Protein AF-A0A7S1YEB4-F1 (afdb_monomer_lite)

Organism: NCBI:txid210454

Sequence (130 aa):
GTTRAERVTQMVGHMGTSVLSGALSTLIAAFFMFFAPNQFFVKFAAFLFATIGLSCIYSLTFYPALLALVGPLGEAGEVYAWFTKQKQKMVHSYAKSYVQSTEFVQRETELKDSSTTSNSFKRQGSSFQA

pLDDT: mean 72.15, std 17.87, range [41.34, 94.88]

InterPro domains:
  IPR000731 Sterol-sensing domain [PS50156] (1-69)
  IPR004869 Membrane transport protein MMPL domain [PF03176] (2-74)
  IPR052081 Dispatched hedgehog regulator [PTHR45951] (3-109)

Structure (mmCIF, N/CA/C/O backbone):
data_AF-A0A7S1YEB4-F1
#
_entry.id   AF-A0A7S1YEB4-F1
#
loop_
_atom_site.group_PDB
_atom_site.id
_atom_site.type_symbol
_atom_site.label_atom_id
_atom_site.label_alt_id
_atom_site.label_comp_id
_atom_site.label_asym_id
_atom_site.label_entity_id
_atom_site.label_seq_id
_atom_site.pdbx_PDB_ins_code
_atom_site.Cartn_x
_atom_site.Cartn_y
_atom_site.Cartn_z
_atom_site.occupancy
_atom_site.B_iso_or_equiv
_atom_site.auth_seq_id
_atom_site.auth_comp_id
_atom_site.auth_asym_id
_atom_site.auth_atom_id
_atom_site.pdbx_PDB_model_num
ATOM 1 N N . GLY A 1 1 ? 16.486 -5.336 -10.466 1.00 50.62 1 GLY A N 1
ATOM 2 C CA . GLY A 1 1 ? 15.542 -6.442 -10.681 1.00 50.62 1 GLY A CA 1
ATOM 3 C C . GLY A 1 1 ? 15.470 -6.841 -12.139 1.00 50.62 1 GLY A C 1
ATOM 4 O O . GLY A 1 1 ? 14.850 -6.136 -12.938 1.00 50.62 1 GLY A O 1
ATOM 5 N N . THR A 1 2 ? 16.112 -7.960 -12.472 1.00 59.31 2 THR A N 1
ATOM 6 C CA . THR A 1 2 ? 16.164 -8.545 -13.828 1.00 59.31 2 THR A CA 1
ATOM 7 C C . THR A 1 2 ? 14.944 -9.439 -14.118 1.00 59.31 2 THR A C 1
ATOM 9 O O . THR A 1 2 ? 14.594 -9.643 -15.275 1.00 59.31 2 THR A O 1
ATOM 12 N N . THR A 1 3 ? 14.227 -9.887 -13.077 1.00 73.44 3 THR A N 1
ATOM 13 C CA . THR A 1 3 ? 13.070 -10.807 -13.155 1.00 73.44 3 THR A CA 1
ATOM 14 C C . THR A 1 3 ? 11.765 -10.122 -12.704 1.00 73.44 3 THR A C 1
ATOM 16 O O . THR A 1 3 ? 11.804 -9.266 -11.817 1.00 73.44 3 THR A O 1
ATOM 19 N N . ARG A 1 4 ? 10.596 -10.503 -13.270 1.00 70.38 4 ARG A N 1
ATOM 20 C CA . ARG A 1 4 ? 9.257 -9.932 -12.934 1.00 70.38 4 ARG A CA 1
ATOM 21 C C . ARG A 1 4 ? 8.998 -9.897 -11.428 1.00 70.38 4 ARG A C 1
ATOM 23 O O . ARG A 1 4 ? 8.652 -8.855 -10.880 1.00 70.38 4 ARG A O 1
ATOM 30 N N . ALA A 1 5 ? 9.217 -11.035 -10.770 1.00 80.25 5 ALA A N 1
ATOM 31 C CA . ALA A 1 5 ? 8.970 -11.206 -9.344 1.00 80.25 5 ALA A CA 1
ATOM 32 C C . ALA A 1 5 ? 9.800 -10.241 -8.489 1.00 80.25 5 ALA A C 1
ATOM 34 O O . ALA A 1 5 ? 9.284 -9.650 -7.550 1.00 80.25 5 ALA A O 1
ATOM 35 N N . GLU A 1 6 ? 11.063 -10.009 -8.847 1.00 82.56 6 GLU A N 1
ATOM 36 C CA . GLU A 1 6 ? 11.939 -9.137 -8.066 1.00 82.56 6 GLU A CA 1
ATOM 37 C C . GLU A 1 6 ? 11.500 -7.673 -8.128 1.00 82.56 6 GLU A C 1
ATOM 39 O O . GLU A 1 6 ? 11.539 -6.973 -7.120 1.00 82.56 6 GLU A O 1
ATOM 44 N N . ARG A 1 7 ? 11.016 -7.211 -9.288 1.00 81.44 7 ARG A N 1
ATOM 45 C CA . ARG A 1 7 ? 10.485 -5.847 -9.422 1.00 81.44 7 ARG A CA 1
ATOM 46 C C . ARG A 1 7 ? 9.200 -5.652 -8.629 1.00 81.44 7 ARG A C 1
ATOM 48 O O . ARG A 1 7 ? 9.039 -4.622 -7.980 1.00 81.44 7 ARG A O 1
ATOM 55 N N . VAL A 1 8 ? 8.309 -6.641 -8.664 1.00 86.19 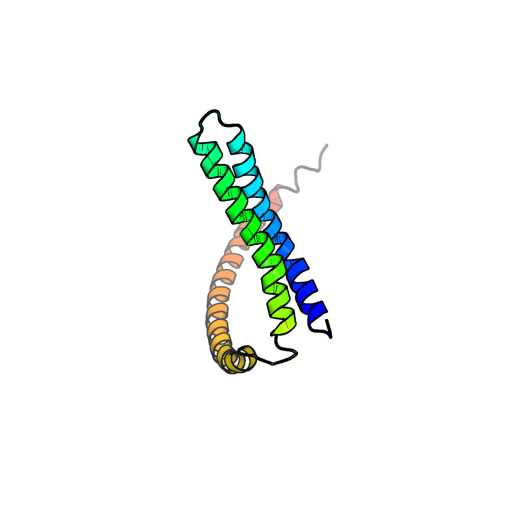8 VAL A N 1
ATOM 56 C CA . VAL A 1 8 ? 7.074 -6.629 -7.873 1.00 86.19 8 VAL A CA 1
ATOM 57 C C . VAL A 1 8 ? 7.405 -6.623 -6.379 1.00 86.19 8 VAL A C 1
ATOM 59 O O . VAL A 1 8 ? 6.883 -5.786 -5.651 1.00 86.19 8 VAL A O 1
ATOM 62 N N . THR A 1 9 ? 8.338 -7.461 -5.926 1.00 87.94 9 THR A N 1
ATOM 63 C CA . THR A 1 9 ? 8.789 -7.483 -4.526 1.00 87.94 9 THR A CA 1
ATOM 64 C C . THR A 1 9 ? 9.424 -6.158 -4.100 1.00 87.94 9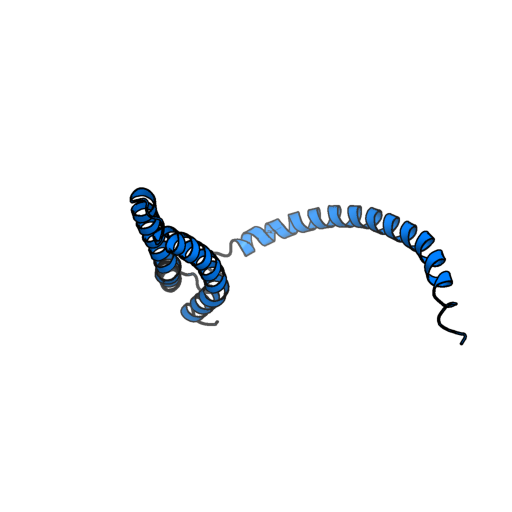 THR A C 1
ATOM 66 O O . THR A 1 9 ? 9.111 -5.652 -3.025 1.00 87.94 9 THR A O 1
ATOM 69 N N . GLN A 1 10 ? 10.265 -5.548 -4.942 1.00 86.62 10 GLN A N 1
ATOM 70 C CA . GLN A 1 10 ? 10.847 -4.226 -4.674 1.00 86.62 10 GLN A CA 1
ATOM 71 C C . GLN A 1 10 ? 9.768 -3.136 -4.562 1.00 86.62 10 GLN A C 1
ATOM 73 O O . GLN A 1 10 ? 9.824 -2.294 -3.666 1.00 86.62 10 GLN A O 1
ATOM 78 N N . MET A 1 11 ? 8.759 -3.180 -5.433 1.00 87.50 11 MET A N 1
ATOM 79 C CA . MET A 1 11 ? 7.636 -2.243 -5.437 1.00 87.50 11 MET A CA 1
ATOM 80 C C . MET A 1 11 ? 6.762 -2.385 -4.184 1.00 87.50 11 MET A C 1
ATOM 82 O O . MET A 1 11 ? 6.479 -1.387 -3.520 1.00 87.50 11 MET A O 1
ATOM 86 N N . VAL A 1 12 ? 6.408 -3.618 -3.809 1.00 90.25 12 VAL A N 1
ATOM 87 C CA . VAL A 1 12 ? 5.641 -3.908 -2.588 1.00 90.25 12 VAL A CA 1
ATOM 88 C C . VAL A 1 12 ? 6.433 -3.548 -1.335 1.00 90.25 12 VAL A C 1
ATOM 90 O O . VAL A 1 12 ? 5.859 -2.996 -0.403 1.00 90.25 12 VAL A O 1
ATOM 93 N N . GLY A 1 13 ? 7.746 -3.785 -1.307 1.00 89.19 13 GLY A N 1
ATOM 94 C CA . GLY A 1 13 ? 8.588 -3.397 -0.174 1.00 89.19 13 GLY A CA 1
ATOM 95 C C . GLY A 1 13 ? 8.618 -1.882 0.049 1.00 89.19 13 GLY A C 1
ATOM 96 O O . GLY A 1 13 ? 8.491 -1.414 1.181 1.00 89.19 13 GLY A O 1
ATOM 97 N N . HIS A 1 14 ? 8.730 -1.098 -1.026 1.00 88.00 14 HIS A N 1
ATOM 98 C CA . HIS A 1 14 ? 8.822 0.357 -0.916 1.00 88.00 14 HIS A CA 1
ATOM 99 C C . HIS A 1 14 ? 7.462 1.032 -0.679 1.00 88.00 14 HIS A C 1
ATOM 101 O O . HIS A 1 14 ? 7.339 1.860 0.218 1.00 88.00 14 HIS A O 1
ATOM 107 N N . MET A 1 15 ? 6.431 0.668 -1.447 1.00 89.44 15 MET A N 1
ATOM 108 C CA . MET A 1 15 ? 5.103 1.291 -1.342 1.00 89.44 15 MET A CA 1
ATOM 109 C C . MET A 1 15 ? 4.249 0.665 -0.237 1.00 89.44 15 MET A C 1
ATOM 111 O O . MET A 1 15 ? 3.481 1.357 0.431 1.00 89.44 15 MET A O 1
ATOM 115 N N . GLY A 1 16 ? 4.388 -0.643 -0.014 1.00 90.38 16 GLY A N 1
ATOM 116 C CA . GLY A 1 16 ? 3.574 -1.376 0.950 1.00 90.38 16 GLY A CA 1
ATOM 117 C C . GLY A 1 16 ? 3.795 -0.907 2.382 1.00 90.38 16 GLY A C 1
ATOM 118 O O . GLY A 1 16 ? 2.827 -0.784 3.122 1.00 90.38 16 GLY A O 1
ATOM 119 N N . THR A 1 17 ? 5.025 -0.549 2.761 1.00 89.25 17 THR A N 1
ATOM 120 C CA . THR A 1 17 ? 5.336 -0.033 4.108 1.00 89.25 17 THR A CA 1
ATOM 121 C C . THR A 1 17 ? 4.640 1.298 4.414 1.00 89.25 17 THR A C 1
ATOM 123 O O . THR A 1 17 ? 4.192 1.508 5.541 1.00 89.25 17 THR A O 1
ATOM 126 N N . SER A 1 18 ? 4.470 2.169 3.414 1.00 92.06 18 SER A N 1
ATOM 127 C CA . SER A 1 18 ? 3.728 3.429 3.554 1.00 92.06 18 SER A CA 1
ATOM 128 C C . SER A 1 18 ? 2.215 3.211 3.663 1.00 92.06 18 SER A C 1
ATOM 130 O O . SER A 1 18 ? 1.553 3.859 4.471 1.00 92.06 18 SER A O 1
ATOM 132 N N . VAL A 1 19 ? 1.658 2.272 2.895 1.00 91.88 19 VAL A N 1
ATOM 133 C CA . VAL A 1 19 ? 0.225 1.944 2.968 1.00 91.88 19 VAL A CA 1
ATOM 134 C C . VAL A 1 19 ? -0.107 1.258 4.294 1.00 91.88 19 VAL A C 1
ATOM 136 O O . VAL A 1 19 ? -1.120 1.576 4.918 1.00 91.88 19 VAL A O 1
ATOM 139 N N . LEU A 1 20 ? 0.757 0.347 4.752 1.00 93.81 20 LEU A N 1
ATOM 140 C CA . LEU A 1 20 ? 0.548 -0.398 5.991 1.00 93.81 20 LEU A CA 1
ATOM 141 C C . LEU A 1 20 ? 0.561 0.520 7.214 1.00 93.81 20 LEU A C 1
ATOM 143 O O . LEU A 1 20 ? -0.259 0.336 8.106 1.00 93.81 20 LEU A O 1
ATOM 147 N N . SER A 1 21 ? 1.442 1.523 7.252 1.00 93.56 21 SER A N 1
ATOM 148 C CA . SER A 1 21 ? 1.498 2.473 8.369 1.00 93.56 21 SER A CA 1
ATOM 149 C C . SER A 1 21 ? 0.245 3.353 8.443 1.00 93.56 21 SER A C 1
ATOM 151 O O . SER A 1 21 ? -0.324 3.525 9.524 1.00 93.56 21 SER A O 1
ATOM 153 N N . GLY A 1 22 ? -0.251 3.832 7.297 1.00 91.75 22 GLY A N 1
ATOM 154 C CA . GLY A 1 22 ? -1.510 4.577 7.222 1.00 91.75 22 GLY A CA 1
ATOM 155 C C . GLY A 1 22 ? -2.714 3.730 7.645 1.00 91.75 22 GLY A C 1
ATOM 156 O O . GLY A 1 22 ? -3.502 4.141 8.502 1.00 91.75 22 GLY A O 1
ATOM 157 N N . ALA A 1 23 ? -2.817 2.507 7.120 1.00 93.81 23 ALA A N 1
ATOM 158 C CA . ALA A 1 23 ? -3.885 1.580 7.478 1.00 93.81 23 ALA A CA 1
ATOM 159 C C . ALA A 1 23 ? -3.843 1.185 8.959 1.00 93.81 23 ALA A C 1
ATOM 161 O O . ALA A 1 23 ? -4.880 1.173 9.620 1.00 93.81 23 ALA A O 1
ATOM 162 N N . LEU A 1 24 ? -2.650 0.934 9.505 1.00 94.00 24 LEU A N 1
ATOM 163 C CA . LEU A 1 24 ? -2.465 0.560 10.903 1.00 94.00 24 LEU A CA 1
ATOM 164 C C . LEU A 1 24 ? -2.959 1.654 11.850 1.00 94.00 24 LEU A C 1
ATOM 166 O O . LEU A 1 24 ? -3.653 1.341 12.811 1.00 94.00 24 LEU A O 1
ATOM 170 N N . SER A 1 25 ? -2.682 2.929 11.562 1.00 94.50 25 SER A N 1
ATOM 171 C CA . SER A 1 25 ? -3.192 4.033 12.388 1.00 94.50 25 SER A CA 1
ATOM 172 C C . SER A 1 25 ? -4.729 4.067 12.438 1.00 94.50 25 SER A C 1
ATOM 174 O O . SER A 1 25 ? -5.316 4.316 13.491 1.00 94.50 25 SER A O 1
ATOM 176 N N . THR A 1 26 ? -5.386 3.704 11.330 1.00 93.44 26 THR A N 1
ATOM 177 C CA . THR A 1 26 ? -6.852 3.631 11.242 1.00 93.44 26 THR A CA 1
ATOM 178 C C . THR A 1 26 ? -7.396 2.402 11.973 1.00 93.44 26 THR A C 1
ATOM 180 O O . THR A 1 26 ? -8.402 2.493 12.673 1.00 93.44 26 THR A O 1
ATOM 183 N N . LEU A 1 27 ? -6.708 1.259 11.869 1.00 94.12 27 LEU A N 1
ATOM 184 C CA . LEU A 1 27 ? -7.049 0.044 12.611 1.00 94.12 27 LEU A CA 1
ATOM 185 C C . LEU A 1 27 ? -6.899 0.248 14.120 1.00 94.12 27 LEU A C 1
ATOM 187 O O . LEU A 1 27 ? -7.759 -0.200 14.870 1.00 94.12 27 LEU A O 1
ATOM 191 N N . ILE A 1 28 ? -5.859 0.960 14.564 1.00 94.06 28 ILE A N 1
ATOM 192 C CA . ILE A 1 28 ? -5.661 1.314 15.975 1.00 94.06 28 ILE A CA 1
ATOM 193 C C . ILE A 1 28 ? -6.803 2.212 16.463 1.00 94.06 28 ILE A C 1
ATOM 195 O O . ILE A 1 28 ? -7.361 1.957 17.528 1.00 94.06 28 ILE A O 1
ATOM 199 N N . ALA A 1 29 ? -7.205 3.217 15.677 1.00 92.25 29 ALA A N 1
ATOM 200 C CA . ALA A 1 29 ? -8.340 4.074 16.019 1.00 92.25 29 ALA A CA 1
ATOM 201 C C . ALA A 1 29 ? -9.660 3.283 16.111 1.00 92.25 29 ALA A C 1
ATOM 203 O O . ALA A 1 29 ? -10.409 3.434 17.078 1.00 92.25 29 ALA A O 1
ATOM 204 N N . ALA A 1 30 ? -9.922 2.392 15.148 1.00 92.19 30 ALA A N 1
ATOM 205 C CA . ALA A 1 30 ? -11.093 1.515 15.160 1.00 92.19 30 ALA A CA 1
ATOM 206 C C . ALA A 1 30 ? -11.067 0.530 16.344 1.00 92.19 30 ALA A C 1
ATOM 208 O O . ALA A 1 30 ? -12.095 0.296 16.976 1.00 92.19 30 ALA A O 1
ATOM 209 N N . PHE A 1 31 ? -9.892 -0.005 16.688 1.00 90.62 31 PHE A N 1
ATOM 210 C CA . PHE A 1 31 ? -9.705 -0.898 17.830 1.00 90.62 31 PHE A CA 1
ATOM 211 C C . PHE A 1 31 ? -9.942 -0.180 19.163 1.00 90.62 31 PHE A C 1
ATOM 213 O O . PHE A 1 31 ? -10.614 -0.716 20.040 1.00 90.62 31 PHE A O 1
ATOM 220 N N . PHE A 1 32 ? -9.471 1.061 19.305 1.00 90.19 32 PHE A N 1
ATOM 221 C CA . PHE A 1 32 ? -9.747 1.874 20.490 1.00 90.19 32 PHE A CA 1
ATOM 222 C C . PHE A 1 32 ? -11.249 2.165 20.651 1.00 90.19 32 PHE A C 1
ATOM 224 O O . PHE A 1 32 ? -11.777 2.144 21.762 1.00 90.19 32 PHE A O 1
ATOM 231 N N . MET A 1 33 ? -11.970 2.340 19.538 1.00 88.31 33 MET A N 1
ATOM 232 C CA . MET A 1 33 ? -13.428 2.505 19.533 1.00 88.31 33 MET A CA 1
ATOM 233 C C . MET A 1 33 ? -14.199 1.272 20.032 1.00 88.31 33 MET A C 1
ATOM 235 O O . MET A 1 33 ? -15.341 1.408 20.471 1.00 88.31 33 MET A O 1
ATOM 239 N N . PHE A 1 34 ? -13.591 0.083 20.010 1.00 83.94 34 PHE A N 1
ATOM 240 C CA . PHE A 1 34 ? -14.214 -1.154 20.488 1.00 83.94 34 PHE A CA 1
ATOM 241 C C . PHE A 1 34 ? -14.452 -1.154 22.006 1.00 83.94 34 PHE A C 1
ATOM 243 O O . PHE A 1 34 ? -15.320 -1.873 22.492 1.00 83.94 34 PHE A O 1
ATOM 250 N N . PHE A 1 35 ? -13.717 -0.323 22.752 1.00 83.06 35 PHE A N 1
ATOM 251 C CA . PHE A 1 35 ? -13.872 -0.167 24.200 1.00 83.06 35 PHE A CA 1
ATOM 252 C C . PHE A 1 35 ? -15.028 0.779 24.588 1.00 83.06 35 PHE A C 1
ATOM 254 O O . PHE A 1 35 ? -15.278 1.016 25.769 1.00 83.06 35 PHE A O 1
ATOM 261 N N . ALA A 1 36 ? -15.747 1.343 23.611 1.00 84.50 36 ALA A N 1
ATOM 262 C CA . ALA A 1 36 ? -16.888 2.208 23.878 1.00 84.50 36 ALA A CA 1
ATOM 263 C C . ALA A 1 36 ? -18.113 1.390 24.354 1.00 84.50 36 ALA A C 1
ATOM 265 O O . ALA A 1 36 ? -18.452 0.378 23.740 1.00 84.50 36 ALA A O 1
ATOM 266 N N . PRO A 1 37 ? -18.861 1.852 25.376 1.00 77.56 37 PRO A N 1
ATOM 267 C CA . PRO A 1 37 ? -19.997 1.114 25.949 1.00 77.56 37 PRO A CA 1
ATOM 268 C C . PRO A 1 37 ? -21.214 0.999 25.011 1.00 77.56 37 PRO A C 1
ATOM 270 O O . PRO A 1 37 ? -22.155 0.259 25.292 1.00 77.56 37 PRO A O 1
ATOM 273 N N . ASN A 1 38 ? -21.222 1.727 23.890 1.00 80.94 38 ASN A N 1
ATOM 274 C CA . ASN A 1 38 ? -22.351 1.767 22.966 1.00 80.94 38 ASN A CA 1
ATOM 275 C C . ASN A 1 38 ? -22.239 0.684 21.882 1.00 80.94 38 ASN A C 1
ATOM 277 O O . ASN A 1 38 ? -21.315 0.688 21.068 1.00 80.94 38 ASN A O 1
ATOM 281 N N . GLN A 1 39 ? -23.268 -0.164 21.792 1.00 83.31 39 GLN A N 1
ATOM 282 C CA . GLN A 1 39 ? -23.404 -1.244 20.799 1.00 83.31 39 GLN A CA 1
ATOM 283 C C . GLN A 1 39 ? -23.274 -0.778 19.334 1.00 83.31 39 GLN A C 1
ATOM 285 O O . GLN A 1 39 ? -22.847 -1.548 18.474 1.00 83.31 39 GLN A O 1
ATOM 290 N N . PHE A 1 40 ? -23.611 0.482 19.040 1.00 84.88 40 PHE A N 1
ATOM 291 C CA . PHE A 1 40 ? -23.460 1.069 17.706 1.00 84.88 40 PHE A CA 1
ATOM 292 C C . PHE A 1 40 ? -21.989 1.161 17.269 1.00 84.88 40 PHE A C 1
ATOM 294 O O . PHE A 1 40 ? -21.643 0.750 16.161 1.00 84.88 40 PHE A O 1
ATOM 301 N N . PHE A 1 41 ? -21.111 1.640 18.155 1.00 83.12 41 PHE A N 1
ATOM 302 C CA . PHE A 1 41 ? -19.694 1.819 17.836 1.00 83.12 41 PHE A CA 1
ATOM 303 C C . PHE A 1 41 ? -18.964 0.489 17.687 1.00 83.12 41 PHE A C 1
ATOM 305 O O . PHE A 1 41 ? -18.130 0.362 16.799 1.00 83.12 41 PHE A O 1
ATOM 312 N N . VAL A 1 42 ? -19.336 -0.527 18.468 1.00 87.69 42 VAL A N 1
ATOM 313 C CA . VAL A 1 42 ? -18.745 -1.870 18.368 1.00 87.69 42 VAL A CA 1
ATOM 314 C C . VAL A 1 42 ? -19.028 -2.506 17.001 1.00 87.69 42 VAL A C 1
ATOM 316 O O . VAL A 1 42 ? -18.116 -3.012 16.345 1.00 87.69 42 VAL A O 1
ATOM 319 N N . LYS A 1 43 ? -20.276 -2.433 16.516 1.00 90.12 43 LYS A N 1
ATOM 320 C CA . LYS A 1 43 ? -20.647 -2.965 15.191 1.00 90.12 43 LYS A CA 1
ATOM 321 C C . LYS A 1 43 ? -19.985 -2.198 14.045 1.00 90.12 43 LYS A C 1
ATOM 323 O O . LYS A 1 43 ? -19.542 -2.809 13.074 1.00 90.12 43 LYS A O 1
ATOM 328 N N . PHE A 1 44 ? -19.884 -0.877 14.173 1.00 89.88 44 PHE A N 1
ATOM 329 C CA . PHE A 1 44 ? -19.215 -0.028 13.191 1.00 89.88 44 PHE A CA 1
ATOM 330 C C . PHE A 1 44 ? -17.697 -0.270 13.144 1.00 89.88 44 PHE A C 1
ATOM 332 O O . PHE A 1 44 ? -17.131 -0.424 12.063 1.00 89.88 44 PHE A O 1
ATOM 339 N N . ALA A 1 45 ? -17.046 -0.385 14.303 1.00 90.56 45 ALA A N 1
ATOM 340 C CA . ALA A 1 45 ? -15.622 -0.685 14.408 1.00 90.56 45 ALA A CA 1
ATOM 341 C C . ALA A 1 45 ? -15.279 -2.062 13.822 1.00 90.56 45 ALA A C 1
ATOM 343 O O . ALA A 1 45 ? -14.305 -2.178 13.082 1.00 90.56 45 ALA A O 1
ATOM 344 N N . ALA A 1 46 ? -16.103 -3.087 14.078 1.00 91.12 46 ALA A N 1
ATOM 345 C CA . ALA A 1 46 ? -15.933 -4.410 13.473 1.00 91.12 46 ALA A CA 1
ATOM 346 C C . ALA A 1 46 ? -16.016 -4.358 11.936 1.00 91.12 46 ALA A C 1
ATOM 348 O O . ALA A 1 46 ? -15.195 -4.965 11.247 1.00 91.12 46 ALA A O 1
ATOM 349 N N . PHE A 1 47 ? -16.966 -3.590 11.394 1.00 92.75 47 PHE A N 1
ATOM 350 C CA . PHE A 1 47 ? -17.101 -3.386 9.952 1.00 92.75 47 PHE A CA 1
ATOM 351 C C . PHE A 1 47 ? -15.900 -2.640 9.347 1.00 92.75 47 PHE A C 1
ATOM 353 O O . PHE A 1 47 ? -15.375 -3.056 8.311 1.00 92.75 47 PHE A O 1
ATOM 360 N N . LEU A 1 48 ? -15.421 -1.575 10.002 1.00 93.12 48 LEU A N 1
ATOM 361 C CA . LEU A 1 48 ? -14.234 -0.834 9.565 1.00 93.12 48 LEU A CA 1
ATOM 362 C C . LEU A 1 48 ? -12.971 -1.693 9.606 1.00 93.12 48 LEU A C 1
ATOM 364 O O . LEU A 1 48 ? -12.211 -1.705 8.639 1.00 93.12 48 LEU A O 1
ATOM 368 N N . PHE A 1 49 ? -12.763 -2.435 10.693 1.00 93.31 49 PHE A N 1
ATOM 369 C CA . PHE A 1 49 ? -11.609 -3.315 10.844 1.00 93.31 49 PHE A CA 1
ATOM 370 C C . PHE A 1 49 ? -11.582 -4.384 9.745 1.00 93.31 49 PHE A C 1
ATOM 372 O O . PHE A 1 49 ? -10.551 -4.578 9.101 1.00 93.31 49 PHE A O 1
ATOM 379 N N . ALA A 1 50 ? -12.728 -5.015 9.464 1.00 94.12 50 ALA A N 1
ATOM 380 C CA . ALA A 1 50 ? -12.853 -5.987 8.382 1.00 94.12 50 ALA A CA 1
ATOM 381 C C . ALA A 1 50 ? -12.597 -5.357 7.003 1.00 94.12 50 ALA A C 1
ATOM 383 O O . ALA A 1 50 ? -11.839 -5.911 6.212 1.00 94.12 50 ALA A O 1
ATOM 384 N N . THR A 1 51 ? -13.176 -4.185 6.726 1.00 94.88 51 THR A N 1
ATOM 385 C CA . THR A 1 51 ? -13.032 -3.504 5.429 1.00 94.88 51 THR A CA 1
ATOM 386 C C . THR A 1 51 ? -11.585 -3.081 5.169 1.00 94.88 51 THR A C 1
ATOM 388 O O . THR A 1 51 ? -11.044 -3.359 4.100 1.00 94.88 51 THR A O 1
ATOM 391 N N . ILE A 1 52 ? -10.931 -2.449 6.149 1.00 94.88 52 ILE A N 1
ATOM 392 C CA . ILE A 1 52 ? -9.543 -1.982 6.027 1.00 94.88 52 ILE A CA 1
ATOM 393 C C . ILE A 1 52 ? -8.586 -3.173 5.977 1.00 94.88 52 ILE A C 1
ATOM 395 O O . ILE A 1 52 ? -7.721 -3.223 5.105 1.00 94.88 52 ILE A O 1
ATOM 399 N N . GLY A 1 53 ? -8.763 -4.157 6.865 1.00 93.00 53 GLY A N 1
ATOM 400 C CA . GLY A 1 53 ? -7.938 -5.361 6.895 1.00 93.00 53 GLY A CA 1
ATOM 401 C C . GLY A 1 53 ? -8.005 -6.129 5.576 1.00 93.00 53 GLY A C 1
ATOM 402 O O . GLY A 1 53 ? -6.968 -6.416 4.976 1.00 93.00 53 GLY A O 1
ATOM 403 N N . LEU A 1 54 ? -9.217 -6.386 5.074 1.00 93.38 54 LEU A N 1
ATOM 404 C CA . LEU A 1 54 ? -9.418 -7.079 3.804 1.00 93.38 54 LEU A CA 1
ATOM 405 C C . LEU A 1 54 ? -8.861 -6.267 2.629 1.00 93.38 54 LEU A C 1
ATOM 407 O O . LEU A 1 54 ? -8.166 -6.828 1.786 1.00 93.38 54 LEU A O 1
ATOM 411 N N . SER A 1 55 ? -9.087 -4.950 2.601 1.00 94.31 55 SER A N 1
ATOM 412 C CA . SER A 1 55 ? -8.544 -4.061 1.567 1.00 94.31 55 SER A CA 1
ATOM 413 C C . SER A 1 55 ? -7.014 -4.073 1.540 1.00 94.31 55 SER A C 1
ATOM 415 O O . SER A 1 55 ? -6.417 -4.163 0.468 1.00 94.31 55 SER A O 1
ATOM 417 N N . CYS A 1 56 ? -6.356 -4.019 2.702 1.00 93.12 56 CYS A N 1
ATOM 418 C CA . CYS A 1 56 ? -4.898 -4.068 2.791 1.00 93.12 56 CYS A CA 1
ATOM 419 C C . CYS A 1 56 ? -4.340 -5.416 2.344 1.00 93.12 56 CYS A C 1
ATOM 421 O O . CYS A 1 56 ? -3.415 -5.443 1.536 1.00 93.12 56 CYS A O 1
ATOM 423 N N . ILE A 1 57 ? -4.910 -6.526 2.822 1.00 91.75 57 ILE A N 1
ATOM 424 C CA . ILE A 1 57 ? -4.466 -7.869 2.430 1.00 91.75 57 ILE A CA 1
ATOM 425 C C . ILE A 1 57 ? -4.647 -8.049 0.923 1.00 91.75 57 ILE A C 1
ATOM 427 O O . ILE A 1 57 ? -3.709 -8.457 0.243 1.00 91.75 57 ILE A O 1
ATOM 431 N N . TYR A 1 58 ? -5.807 -7.682 0.378 1.00 92.12 58 TYR A N 1
ATOM 432 C CA . TYR A 1 58 ? -6.089 -7.812 -1.049 1.00 92.12 58 TYR A CA 1
ATOM 433 C C . TYR A 1 58 ? -5.160 -6.924 -1.892 1.00 92.12 58 TYR A C 1
ATOM 435 O O . TYR A 1 58 ? -4.540 -7.388 -2.844 1.00 92.12 58 TYR A O 1
ATOM 443 N N . SER A 1 59 ? -4.957 -5.668 -1.499 1.00 90.94 59 SER A N 1
ATOM 444 C CA . SER A 1 59 ? -4.073 -4.743 -2.219 1.00 90.94 59 SER A CA 1
ATOM 445 C C . SER A 1 59 ? -2.585 -5.126 -2.142 1.00 90.94 59 SER A C 1
ATOM 447 O O . SER A 1 59 ? -1.831 -4.861 -3.071 1.00 90.94 59 SER A O 1
ATOM 449 N N . LEU A 1 60 ? -2.133 -5.794 -1.076 1.00 88.75 60 LEU A N 1
ATOM 450 C CA . LEU A 1 60 ? -0.724 -6.188 -0.915 1.00 88.75 60 LEU A CA 1
ATOM 451 C C . LEU A 1 60 ? -0.413 -7.614 -1.384 1.00 88.75 60 LEU A C 1
ATOM 453 O O . LEU A 1 60 ? 0.755 -7.955 -1.535 1.00 88.75 60 LEU A O 1
ATOM 457 N N . THR A 1 61 ? -1.424 -8.451 -1.622 1.00 88.88 61 THR A N 1
ATOM 458 C CA . THR A 1 61 ? -1.226 -9.838 -2.083 1.00 88.88 61 THR A CA 1
ATOM 459 C C . THR A 1 61 ? -1.786 -10.066 -3.482 1.00 88.88 61 THR A C 1
ATOM 461 O O . THR A 1 61 ? -1.053 -10.497 -4.370 1.00 88.88 61 THR A O 1
ATOM 464 N N . PHE A 1 62 ? -3.050 -9.714 -3.723 1.00 88.69 62 PHE A N 1
ATOM 465 C CA . PHE A 1 62 ? -3.725 -9.952 -4.997 1.00 88.69 62 PHE A CA 1
ATOM 466 C C . PHE A 1 62 ? -3.199 -9.038 -6.105 1.00 88.69 62 PHE A C 1
ATOM 468 O O . PHE A 1 62 ? -2.917 -9.501 -7.208 1.00 88.69 62 PHE A O 1
ATOM 475 N N . TYR A 1 63 ? -3.000 -7.751 -5.818 1.00 86.19 63 TYR A N 1
ATOM 476 C 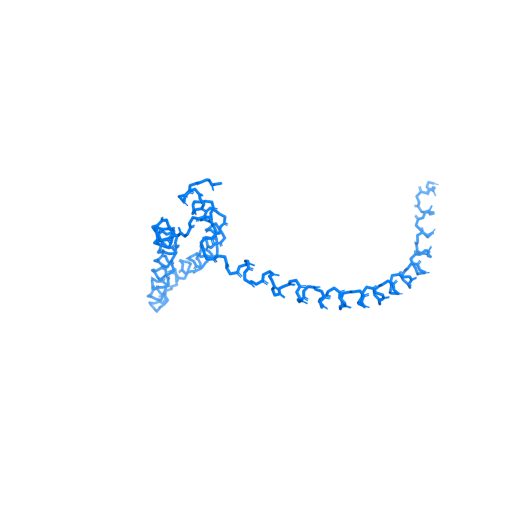CA . TYR A 1 63 ? -2.485 -6.808 -6.813 1.00 86.19 63 TYR A CA 1
ATOM 477 C C . TYR A 1 63 ? -1.030 -7.112 -7.234 1.00 86.19 63 TYR A C 1
ATOM 479 O O . TYR A 1 63 ? -0.762 -7.175 -8.436 1.00 86.19 63 TYR A O 1
ATOM 487 N N . PRO A 1 64 ? -0.096 -7.418 -6.314 1.00 87.31 64 PRO A N 1
ATOM 488 C CA . PRO A 1 64 ? 1.242 -7.883 -6.676 1.00 87.31 64 PRO A CA 1
ATOM 489 C C . PRO A 1 64 ? 1.243 -9.226 -7.408 1.00 87.31 64 PRO A C 1
ATOM 491 O O . PRO A 1 64 ? 2.010 -9.392 -8.351 1.00 87.31 64 PRO A O 1
ATOM 494 N N . ALA A 1 65 ? 0.367 -10.167 -7.039 1.00 88.06 65 ALA A N 1
ATOM 495 C CA . ALA A 1 65 ? 0.224 -11.436 -7.755 1.00 88.06 65 ALA A CA 1
ATOM 496 C C . ALA A 1 65 ? -0.275 -11.233 -9.198 1.00 88.06 65 ALA A C 1
ATOM 498 O O . ALA A 1 65 ? 0.267 -11.828 -10.131 1.00 88.06 65 ALA A O 1
ATOM 499 N N . LEU A 1 66 ? -1.245 -10.336 -9.404 1.00 86.69 66 LEU A N 1
ATOM 500 C CA . LEU A 1 66 ? -1.696 -9.935 -10.738 1.00 86.69 66 LEU A CA 1
ATOM 501 C C . LEU A 1 66 ? -0.577 -9.280 -11.550 1.00 86.69 66 LEU A C 1
ATOM 503 O O . LEU A 1 66 ? -0.399 -9.607 -12.722 1.00 86.69 66 LEU A O 1
ATOM 507 N N . LEU A 1 67 ? 0.208 -8.394 -10.935 1.00 82.81 67 LEU A N 1
ATOM 508 C CA . LEU A 1 67 ? 1.373 -7.783 -11.574 1.00 82.81 67 LEU A CA 1
ATOM 509 C C . LEU A 1 67 ? 2.488 -8.799 -11.850 1.00 82.81 67 LEU A C 1
ATOM 511 O O . LEU A 1 67 ? 3.203 -8.665 -12.835 1.00 82.81 67 LEU A O 1
ATOM 515 N N . ALA A 1 68 ? 2.642 -9.840 -11.037 1.00 81.62 68 ALA A N 1
ATOM 516 C CA . ALA A 1 68 ? 3.592 -10.908 -11.326 1.00 81.62 68 ALA A CA 1
ATOM 517 C C . ALA A 1 68 ? 3.154 -11.734 -12.550 1.00 81.62 68 ALA A C 1
ATOM 519 O O . ALA A 1 68 ? 4.000 -12.108 -13.366 1.00 81.62 68 ALA A O 1
ATOM 520 N N . LEU A 1 69 ? 1.844 -11.966 -12.707 1.00 80.81 69 LEU A N 1
ATOM 521 C CA . LEU A 1 69 ? 1.273 -12.758 -13.799 1.00 80.81 69 LEU A CA 1
ATOM 522 C C . LEU A 1 69 ? 1.178 -11.971 -15.121 1.00 80.81 69 LEU A C 1
ATOM 524 O O . LEU A 1 69 ? 1.614 -12.457 -16.162 1.00 80.81 69 LEU A O 1
ATOM 528 N N . VAL A 1 70 ? 0.655 -10.742 -15.085 1.00 79.50 70 VAL A N 1
ATOM 529 C CA . VAL A 1 70 ? 0.340 -9.922 -16.276 1.00 79.50 70 VAL A CA 1
ATOM 530 C C . VAL A 1 70 ? 1.290 -8.722 -16.431 1.00 79.50 70 VAL A C 1
ATOM 532 O O . VAL A 1 70 ? 1.236 -8.002 -17.424 1.00 79.50 70 VAL A O 1
ATOM 535 N N . GLY A 1 71 ? 2.211 -8.494 -15.494 1.00 71.12 71 GLY A N 1
ATOM 536 C CA . GLY A 1 71 ? 3.047 -7.292 -15.496 1.00 71.12 71 GLY A CA 1
ATOM 537 C C . GLY A 1 71 ? 4.063 -7.263 -16.639 1.00 71.12 71 GLY A C 1
ATOM 538 O O . GLY A 1 71 ? 4.842 -8.202 -16.785 1.00 71.12 71 GLY A O 1
ATOM 539 N N . PRO A 1 72 ? 4.110 -6.199 -17.447 1.00 67.25 72 PRO A N 1
ATOM 540 C CA . PRO A 1 72 ? 5.045 -6.097 -18.559 1.00 67.25 72 PRO A CA 1
ATOM 541 C C . PRO A 1 72 ? 6.513 -6.261 -18.123 1.00 67.25 72 PRO A C 1
ATOM 543 O O . PRO A 1 72 ? 6.950 -5.729 -17.103 1.00 67.25 72 PRO A O 1
ATOM 546 N N . LEU A 1 73 ? 7.290 -7.000 -18.921 1.00 64.69 73 LEU A N 1
ATOM 547 C CA . LEU A 1 73 ? 8.751 -7.062 -18.810 1.00 64.69 73 LEU A CA 1
ATOM 548 C C . LEU A 1 73 ? 9.360 -6.040 -19.769 1.00 64.69 73 LEU A C 1
ATOM 550 O O . LEU A 1 73 ? 9.037 -6.063 -20.953 1.00 64.69 73 LEU A O 1
ATOM 554 N N . GLY A 1 74 ? 10.272 -5.198 -19.286 1.00 65.06 74 GLY A N 1
ATOM 555 C CA . GLY A 1 74 ? 10.981 -4.237 -20.142 1.00 65.06 74 GLY A CA 1
ATOM 556 C C . GLY A 1 74 ? 10.125 -3.022 -20.523 1.00 65.06 74 GLY A C 1
ATOM 557 O O . GLY A 1 74 ? 9.484 -2.443 -19.652 1.00 65.06 74 GLY A O 1
ATOM 558 N N . GLU A 1 75 ? 10.136 -2.636 -21.803 1.00 56.31 75 GLU A N 1
ATOM 559 C CA . GLU A 1 75 ? 9.439 -1.458 -22.371 1.00 56.31 75 GLU A CA 1
ATOM 560 C C . GLU A 1 75 ? 7.954 -1.702 -22.710 1.00 56.31 75 GLU A C 1
ATOM 562 O O . GLU A 1 75 ? 7.292 -0.866 -23.329 1.00 56.31 75 GLU A O 1
ATOM 567 N N . ALA A 1 76 ? 7.389 -2.852 -22.337 1.00 52.12 76 ALA A N 1
ATOM 568 C CA . ALA A 1 76 ? 5.989 -3.133 -22.626 1.00 52.12 76 ALA A CA 1
ATOM 569 C C . ALA A 1 76 ? 5.074 -2.157 -21.851 1.00 52.12 76 ALA A C 1
ATOM 571 O O . ALA A 1 76 ? 5.013 -2.165 -20.625 1.00 52.12 76 ALA A O 1
ATOM 572 N N . GLY A 1 77 ? 4.374 -1.287 -22.586 1.00 52.56 77 GLY A N 1
ATOM 573 C CA . GLY A 1 77 ? 3.539 -0.226 -22.016 1.00 52.56 77 GLY A CA 1
ATOM 574 C C . GLY A 1 77 ? 4.266 1.096 -21.747 1.00 52.56 77 GLY A C 1
ATOM 575 O O . GLY A 1 77 ? 3.763 1.894 -20.957 1.00 52.56 77 GLY A O 1
ATOM 576 N N . GLU A 1 78 ? 5.415 1.366 -22.385 1.00 54.16 78 GLU A N 1
ATOM 577 C CA . GLU A 1 78 ? 6.035 2.697 -22.374 1.00 54.16 78 GLU A CA 1
ATOM 578 C C . GLU A 1 78 ? 5.116 3.762 -23.005 1.00 54.16 78 GLU A C 1
ATOM 580 O O . GLU A 1 78 ? 5.255 4.184 -24.152 1.00 54.16 78 GLU A O 1
ATOM 585 N N . VAL A 1 79 ? 4.205 4.305 -22.200 1.00 54.06 79 VAL A N 1
ATOM 586 C CA . VAL A 1 79 ? 3.574 5.591 -22.506 1.00 54.06 79 VAL A CA 1
ATOM 587 C C . VAL A 1 79 ? 4.614 6.712 -22.381 1.00 54.06 79 VAL A C 1
ATOM 589 O O . VAL A 1 79 ? 4.415 7.783 -22.935 1.00 54.06 79 VAL A O 1
ATOM 592 N N . TYR A 1 80 ? 5.750 6.474 -21.705 1.00 48.06 80 TYR A N 1
ATOM 593 C CA . TYR A 1 80 ? 6.863 7.416 -21.575 1.00 48.06 80 TYR A CA 1
ATOM 594 C C . TYR A 1 80 ? 7.664 7.591 -22.872 1.00 48.06 80 TYR A C 1
ATOM 596 O O . TYR A 1 80 ? 7.982 8.732 -23.158 1.00 48.06 80 TYR A O 1
ATOM 604 N N . ALA A 1 81 ? 7.898 6.591 -23.733 1.00 50.97 81 ALA A N 1
ATOM 605 C CA . ALA A 1 81 ? 8.435 6.845 -25.087 1.00 50.97 81 ALA A CA 1
ATOM 606 C C . ALA A 1 81 ? 7.465 7.655 -25.968 1.00 50.97 81 ALA A C 1
ATOM 608 O O . ALA A 1 81 ? 7.877 8.434 -26.831 1.00 50.97 81 ALA A O 1
ATOM 609 N N . TRP A 1 82 ? 6.162 7.522 -25.716 1.00 46.19 82 TRP A N 1
ATOM 610 C CA . TRP A 1 82 ? 5.120 8.278 -26.410 1.00 46.19 82 TRP A CA 1
ATOM 611 C C . TRP A 1 82 ? 4.976 9.715 -25.863 1.00 46.19 82 TRP A C 1
ATOM 613 O O . TRP A 1 82 ? 4.888 10.676 -26.629 1.00 46.19 82 TRP A O 1
ATOM 623 N N . PHE A 1 83 ? 5.047 9.892 -24.538 1.00 52.25 83 PHE A N 1
ATOM 624 C CA . PHE A 1 83 ? 4.958 11.181 -23.853 1.00 52.25 83 PHE A CA 1
ATOM 625 C C . PHE A 1 83 ? 6.285 11.914 -23.730 1.00 52.25 83 PHE A C 1
ATOM 627 O O . PHE A 1 83 ? 6.228 13.119 -23.611 1.00 52.25 83 PHE A O 1
ATOM 634 N N . THR A 1 84 ? 7.468 11.303 -23.768 1.00 50.59 84 THR A N 1
ATOM 635 C CA . THR A 1 84 ? 8.753 12.040 -23.812 1.00 50.59 84 THR A CA 1
ATOM 636 C C . THR A 1 84 ? 8.941 12.741 -25.141 1.00 50.59 84 THR A C 1
ATOM 638 O O . THR A 1 84 ? 9.393 13.884 -25.149 1.00 50.59 84 THR A O 1
ATOM 641 N N . LYS A 1 85 ? 8.449 12.151 -26.238 1.00 47.03 85 LYS A N 1
ATOM 642 C CA . LYS A 1 85 ? 8.282 12.859 -27.516 1.00 47.03 85 LYS A CA 1
ATOM 643 C C . LYS A 1 85 ? 7.374 14.101 -27.409 1.00 47.03 85 LYS A C 1
ATOM 645 O O . LYS A 1 85 ? 7.520 15.025 -28.203 1.00 47.03 85 LYS A O 1
ATOM 650 N N . GLN A 1 86 ? 6.481 14.171 -26.415 1.00 48.81 86 GLN A N 1
ATOM 651 C CA . GLN A 1 86 ? 5.602 15.323 -26.127 1.00 48.81 86 GLN A CA 1
ATOM 652 C C . GLN A 1 86 ? 6.116 16.225 -24.981 1.00 48.81 86 GLN A C 1
ATOM 654 O O . GLN A 1 86 ? 6.018 17.447 -25.044 1.00 48.81 86 GLN A O 1
ATOM 659 N N . LYS A 1 87 ? 6.744 15.659 -23.946 1.00 41.34 87 LYS A N 1
ATOM 660 C CA . LYS A 1 87 ? 7.353 16.349 -22.806 1.00 41.34 87 LYS A CA 1
ATOM 661 C C . LYS A 1 87 ? 8.605 17.091 -23.236 1.00 41.34 87 LYS A C 1
ATOM 663 O O . LYS A 1 87 ? 8.866 18.126 -22.655 1.00 41.34 87 LYS A O 1
ATOM 668 N N . GLN A 1 88 ? 9.327 16.664 -24.273 1.00 51.12 88 GLN A N 1
ATOM 669 C CA . GLN A 1 88 ? 10.376 17.503 -24.860 1.00 51.12 88 GLN A CA 1
ATOM 670 C C . GLN A 1 88 ? 9.811 18.809 -25.441 1.00 51.12 88 GLN A C 1
ATOM 672 O O . GLN A 1 88 ? 10.463 19.841 -25.328 1.00 51.12 88 GLN A O 1
ATOM 677 N N . LYS A 1 89 ? 8.570 18.813 -25.952 1.00 47.34 89 LYS A N 1
ATOM 678 C CA . LYS A 1 89 ? 7.883 20.048 -26.367 1.00 47.34 89 LYS A CA 1
ATOM 679 C C . LYS A 1 89 ? 7.409 20.880 -25.167 1.00 47.34 89 LYS A C 1
ATOM 681 O O . LYS A 1 89 ? 7.524 22.098 -25.200 1.00 47.34 89 LYS A O 1
ATOM 686 N N . MET A 1 90 ? 6.941 20.245 -24.087 1.00 51.53 90 MET A N 1
ATOM 687 C CA . MET A 1 90 ? 6.431 20.963 -22.904 1.00 51.53 90 MET A CA 1
ATOM 688 C C . MET A 1 90 ? 7.506 21.411 -21.902 1.00 51.53 90 MET A C 1
ATOM 690 O O . MET A 1 90 ? 7.376 22.483 -21.331 1.00 51.53 90 MET A O 1
ATOM 694 N N . VAL A 1 91 ? 8.588 20.658 -21.701 1.00 57.75 91 VAL A N 1
ATOM 695 C CA . VAL A 1 91 ? 9.736 21.045 -20.855 1.00 57.75 91 VAL A CA 1
ATOM 696 C C . VAL A 1 91 ? 10.477 22.230 -21.474 1.00 57.75 91 VAL A C 1
ATOM 698 O O . VAL A 1 91 ? 10.926 23.109 -20.744 1.00 57.75 91 VAL A O 1
ATOM 701 N N . HIS A 1 92 ? 10.508 22.325 -22.808 1.00 52.59 92 HIS A N 1
ATOM 702 C CA . HIS A 1 92 ? 10.990 23.518 -23.509 1.00 52.59 92 HIS A CA 1
ATOM 703 C C . HIS A 1 92 ? 10.114 24.755 -23.214 1.00 52.59 92 HIS A C 1
ATOM 705 O O . HIS A 1 92 ? 10.632 25.859 -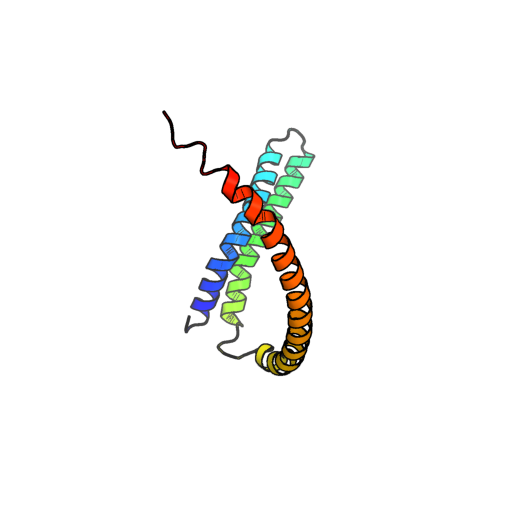23.069 1.00 52.59 92 HIS A O 1
ATOM 711 N N . SER A 1 93 ? 8.798 24.573 -23.032 1.00 56.22 93 SER A N 1
ATOM 712 C CA . SER A 1 93 ? 7.882 25.638 -22.593 1.00 56.22 93 SER A CA 1
ATOM 713 C C . SER A 1 93 ? 7.939 25.930 -21.084 1.00 56.22 93 SER A C 1
ATOM 715 O O . SER A 1 93 ? 7.846 27.093 -20.709 1.00 56.22 93 SER A O 1
ATOM 717 N N . TYR A 1 94 ? 8.157 24.932 -20.219 1.00 56.72 94 TYR A N 1
ATOM 718 C CA . TYR A 1 94 ? 8.330 25.124 -18.769 1.00 56.72 94 TYR A CA 1
ATOM 719 C C . TYR A 1 94 ? 9.655 25.834 -18.434 1.00 56.72 94 TYR A C 1
ATOM 721 O O . TYR A 1 94 ? 9.666 26.724 -17.587 1.00 56.72 94 TYR A O 1
ATOM 729 N N . ALA A 1 95 ? 10.758 25.530 -19.132 1.00 58.81 95 ALA A N 1
ATOM 730 C CA . ALA A 1 95 ? 12.045 26.214 -18.946 1.00 58.81 95 ALA A CA 1
ATOM 731 C C . ALA A 1 95 ? 11.960 27.725 -19.243 1.00 58.81 95 ALA A C 1
ATOM 733 O O . ALA A 1 95 ? 12.601 28.526 -18.565 1.00 58.81 95 ALA A O 1
ATOM 734 N N . LYS A 1 96 ? 11.101 28.127 -20.191 1.00 52.31 96 LYS A N 1
ATOM 735 C CA . LYS A 1 96 ? 10.846 29.538 -20.516 1.00 52.31 96 LYS A CA 1
ATOM 736 C C . LYS A 1 96 ? 10.136 30.291 -19.380 1.00 52.31 96 LYS A C 1
ATOM 738 O O . LYS A 1 96 ? 10.375 31.478 -19.196 1.00 52.31 96 LYS A O 1
ATOM 743 N N . SER A 1 97 ? 9.292 29.606 -18.607 1.00 57.59 97 SER A N 1
ATOM 744 C CA . SER A 1 97 ? 8.585 30.190 -17.459 1.00 57.59 97 SER A CA 1
ATOM 745 C C . SER A 1 97 ? 9.438 30.232 -16.183 1.00 57.59 97 SER A C 1
ATOM 747 O O . SER A 1 97 ? 9.281 31.159 -15.396 1.00 57.59 97 SER A O 1
ATOM 749 N N . TYR A 1 98 ? 10.377 29.294 -15.992 1.00 56.81 98 TYR A N 1
ATOM 750 C CA . TYR A 1 98 ? 11.302 29.298 -14.845 1.00 56.81 98 TYR A CA 1
ATOM 751 C C . TYR A 1 98 ? 12.366 30.404 -14.930 1.00 56.81 98 TYR A C 1
ATOM 753 O O . TYR A 1 98 ? 12.607 31.065 -13.924 1.00 56.81 98 TYR A O 1
ATOM 761 N N . VAL A 1 99 ? 12.947 30.652 -16.116 1.00 56.66 99 VAL A N 1
ATOM 762 C CA . VAL A 1 99 ? 13.953 31.721 -16.319 1.00 56.66 99 VAL A CA 1
ATOM 763 C C . VAL A 1 99 ? 13.388 33.103 -15.955 1.00 56.66 99 VAL A C 1
ATOM 765 O O . VAL A 1 99 ? 14.082 33.910 -15.339 1.00 56.66 99 VAL A O 1
ATOM 768 N N . GLN A 1 100 ? 12.100 33.339 -16.228 1.00 55.09 100 GLN A N 1
ATOM 769 C CA . GLN A 1 100 ? 11.415 34.588 -15.889 1.00 55.09 100 GLN A CA 1
ATOM 770 C C . GLN A 1 100 ? 11.247 34.773 -14.373 1.00 55.09 100 GLN A C 1
ATOM 772 O O . GLN A 1 100 ? 11.462 35.869 -13.866 1.00 55.09 100 GLN A O 1
ATOM 777 N N . SER A 1 101 ? 10.871 33.724 -13.633 1.00 59.03 101 SER A N 1
ATOM 778 C CA . SER A 1 101 ? 10.690 33.807 -12.177 1.00 59.03 101 SER A CA 1
ATOM 779 C C . SER A 1 101 ? 12.019 33.925 -11.425 1.00 59.03 101 SER A C 1
ATOM 781 O O . SER A 1 101 ? 12.067 34.576 -10.383 1.00 59.03 101 SER A O 1
ATOM 783 N N . THR A 1 102 ? 13.112 33.369 -11.960 1.00 60.44 102 THR A N 1
ATOM 784 C CA . THR A 1 102 ? 14.450 33.514 -11.366 1.00 60.44 102 THR A CA 1
ATOM 785 C C . THR A 1 102 ? 15.020 34.928 -11.488 1.00 60.44 102 THR A C 1
ATOM 787 O O . THR A 1 102 ? 15.677 35.366 -10.550 1.00 60.44 102 THR A O 1
ATOM 790 N N . GLU A 1 103 ? 14.718 35.689 -12.550 1.00 58.75 103 GLU A N 1
ATOM 791 C CA . GLU A 1 103 ? 15.131 37.106 -12.634 1.00 58.75 103 GLU A CA 1
ATOM 792 C C . GLU A 1 103 ? 14.476 37.981 -11.544 1.00 58.75 103 GLU A C 1
ATOM 794 O O . GLU A 1 103 ? 15.098 38.925 -11.057 1.00 58.75 103 GLU A O 1
ATOM 799 N N . PHE A 1 104 ? 13.256 37.649 -11.100 1.00 55.28 104 PHE A N 1
ATOM 800 C CA . PHE A 1 104 ? 12.574 38.361 -10.009 1.00 55.28 104 PHE A CA 1
ATOM 801 C C . PHE A 1 104 ? 13.064 37.940 -8.615 1.00 55.28 104 PHE A C 1
ATOM 803 O O . PHE A 1 104 ? 13.237 38.801 -7.755 1.00 55.28 104 PHE A O 1
ATOM 810 N N . VAL A 1 105 ? 13.358 36.652 -8.397 1.00 61.53 105 VAL A N 1
ATOM 811 C CA . VAL A 1 105 ? 13.921 36.168 -7.119 1.00 61.53 105 VAL A CA 1
ATOM 812 C C . VAL A 1 105 ? 15.351 36.687 -6.907 1.00 61.53 105 VAL A C 1
ATOM 814 O O . VAL A 1 105 ? 15.708 37.040 -5.785 1.00 61.53 105 VAL A O 1
ATOM 817 N N . GLN A 1 106 ? 16.141 36.833 -7.980 1.00 61.31 106 GLN A N 1
ATOM 818 C CA . GLN A 1 106 ? 17.493 37.407 -7.924 1.00 61.31 106 GLN A CA 1
ATOM 819 C C . GLN A 1 106 ? 17.476 38.887 -7.479 1.00 61.31 106 GLN A C 1
ATOM 821 O O . GLN A 1 106 ? 18.302 39.303 -6.663 1.00 61.31 106 GLN A O 1
ATOM 826 N N . ARG A 1 107 ? 16.483 39.666 -7.939 1.00 58.97 107 ARG A N 1
ATOM 827 C CA . ARG A 1 107 ? 16.259 41.068 -7.529 1.00 58.97 107 ARG A CA 1
ATOM 828 C C . ARG A 1 107 ? 15.854 41.197 -6.054 1.00 58.97 107 ARG A C 1
ATOM 830 O O . ARG A 1 107 ? 16.209 42.184 -5.413 1.00 58.97 107 ARG A O 1
ATOM 837 N N . GLU A 1 108 ? 15.136 40.218 -5.497 1.00 56.66 108 GLU A N 1
ATOM 838 C CA . GLU A 1 108 ? 14.796 40.195 -4.065 1.00 56.66 108 GLU A CA 1
ATOM 839 C C . GLU A 1 108 ? 15.995 39.825 -3.179 1.00 56.66 108 GLU A C 1
ATOM 841 O O . GLU A 1 108 ? 16.117 40.336 -2.062 1.00 56.66 108 GLU A O 1
ATOM 846 N N . THR A 1 109 ? 16.911 38.980 -3.664 1.00 56.78 109 THR A N 1
ATOM 847 C CA . THR A 1 109 ? 18.130 38.627 -2.920 1.00 56.78 109 THR A CA 1
ATOM 848 C C . THR A 1 109 ? 19.145 39.773 -2.861 1.00 56.78 109 THR A C 1
ATOM 850 O O . THR A 1 109 ? 19.690 40.018 -1.786 1.00 56.78 109 THR A O 1
ATOM 853 N N . GLU A 1 110 ? 19.303 40.572 -3.927 1.00 56.50 110 GLU A N 1
ATOM 854 C CA . GLU A 1 110 ? 20.170 41.771 -3.907 1.00 56.50 110 GLU A CA 1
ATOM 855 C C . GLU A 1 110 ? 19.677 42.849 -2.911 1.00 56.50 110 GLU A C 1
ATOM 857 O O . GLU A 1 110 ? 20.472 43.568 -2.297 1.00 56.50 110 GLU A O 1
ATOM 862 N N . LEU A 1 111 ? 18.362 42.922 -2.667 1.00 55.09 111 LEU A N 1
ATOM 863 C CA . LEU A 1 111 ? 17.765 43.829 -1.675 1.00 55.09 111 LEU A CA 1
ATOM 864 C C . LEU A 1 111 ? 17.921 43.332 -0.221 1.00 55.09 111 LEU A C 1
ATOM 866 O O . LEU A 1 111 ? 17.954 44.150 0.705 1.00 55.09 111 LEU A O 1
ATOM 870 N N . LYS A 1 112 ? 18.075 42.019 0.012 1.00 52.97 112 LYS A N 1
ATOM 871 C CA . LYS A 1 112 ? 18.302 41.445 1.357 1.00 52.97 112 LYS A CA 1
ATOM 872 C C . LYS A 1 112 ? 19.760 41.510 1.823 1.00 52.97 112 LYS A C 1
ATOM 874 O O . LYS A 1 112 ? 20.007 41.647 3.027 1.00 52.97 112 LYS A O 1
ATOM 879 N N . ASP A 1 113 ? 20.719 41.511 0.903 1.00 51.22 113 ASP A N 1
ATOM 880 C CA . ASP A 1 113 ? 22.142 41.634 1.252 1.00 51.22 113 ASP A CA 1
ATOM 881 C C . ASP A 1 113 ? 22.532 43.068 1.653 1.00 51.22 113 ASP A C 1
ATOM 883 O O . ASP A 1 113 ? 23.381 43.270 2.530 1.00 51.22 113 ASP A O 1
ATOM 887 N N . SER A 1 114 ? 21.814 44.073 1.135 1.00 54.00 114 SER A N 1
ATOM 888 C CA . SER A 1 114 ? 21.984 45.477 1.542 1.00 54.00 114 SER A CA 1
ATOM 889 C C . SER A 1 114 ? 21.534 45.757 2.987 1.00 54.00 114 SER A C 1
ATOM 891 O O . SER A 1 114 ? 22.018 46.700 3.609 1.00 54.00 114 SER A O 1
ATOM 893 N N . SER A 1 115 ? 20.644 44.939 3.561 1.00 52.88 115 SER A N 1
ATOM 894 C CA . SER A 1 115 ? 20.137 45.125 4.934 1.00 52.88 115 SER A CA 1
ATOM 895 C C . SER A 1 115 ? 20.817 44.222 5.974 1.00 52.88 115 SER A C 1
ATOM 897 O O . SER A 1 115 ? 20.901 44.586 7.149 1.00 52.88 115 SER A O 1
ATOM 899 N N . THR A 1 116 ? 21.380 43.084 5.561 1.00 53.19 116 THR A N 1
ATOM 900 C CA . THR A 1 116 ? 22.015 42.119 6.480 1.00 53.19 116 THR A CA 1
ATOM 901 C C . THR A 1 116 ? 23.460 42.499 6.839 1.00 53.19 116 THR A C 1
ATOM 903 O O . THR A 1 116 ? 23.912 42.218 7.951 1.00 53.19 116 THR A O 1
ATOM 906 N N . THR A 1 117 ? 24.153 43.253 5.977 1.00 54.03 117 THR A N 1
ATOM 907 C CA . THR A 1 117 ? 25.526 43.737 6.234 1.00 54.03 117 THR A CA 1
ATOM 908 C C . THR A 1 117 ? 25.618 44.704 7.430 1.00 54.03 117 THR A C 1
ATOM 910 O O . THR A 1 117 ? 26.663 44.795 8.071 1.00 54.03 117 THR A O 1
ATOM 913 N N . SER A 1 118 ? 24.523 45.365 7.829 1.00 52.09 118 SER A N 1
ATOM 914 C CA . SER A 1 118 ? 24.522 46.245 9.012 1.00 52.09 118 SER A CA 1
ATOM 915 C C . SER A 1 118 ? 24.427 45.483 10.350 1.00 52.09 118 SER A C 1
ATOM 917 O O . SER A 1 118 ? 24.993 45.918 11.353 1.00 52.09 118 SER A O 1
ATOM 919 N N . ASN A 1 119 ? 23.778 44.310 10.389 1.00 52.09 119 ASN A N 1
ATOM 920 C CA . ASN A 1 119 ? 23.513 43.594 11.650 1.00 52.09 119 ASN A CA 1
ATOM 921 C C . ASN A 1 119 ? 24.625 42.626 12.086 1.00 52.09 119 ASN A C 1
ATOM 923 O O . ASN A 1 119 ? 24.697 42.272 13.266 1.00 52.09 119 ASN A O 1
ATOM 927 N N . SER A 1 120 ? 25.524 42.239 11.181 1.00 47.66 120 SER A N 1
ATOM 928 C CA . SER A 1 120 ? 26.687 41.395 11.500 1.00 47.66 120 SER A CA 1
ATOM 929 C C . SER A 1 120 ? 27.786 42.165 12.242 1.00 47.66 120 SER A C 1
ATOM 931 O O . SER A 1 120 ? 28.499 41.586 13.058 1.00 47.66 120 SER A O 1
ATOM 933 N N . PHE A 1 121 ? 27.885 43.484 12.032 1.00 53.91 121 PHE A N 1
ATOM 934 C CA . P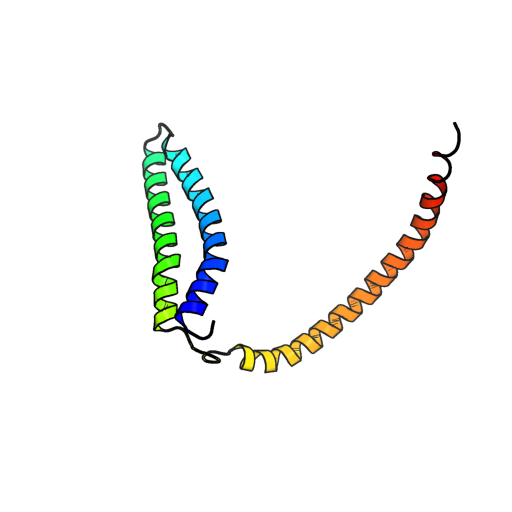HE A 1 121 ? 28.892 44.330 12.684 1.00 53.91 121 PHE A CA 1
ATOM 935 C C . PHE A 1 121 ? 28.612 44.546 14.184 1.00 53.91 121 PHE A C 1
ATOM 937 O O . PHE A 1 121 ? 29.531 44.767 14.967 1.00 53.91 121 PHE A O 1
ATOM 944 N N . LYS A 1 122 ? 27.355 44.412 14.635 1.00 51.56 122 LYS A N 1
ATOM 945 C CA . LYS A 1 122 ? 26.986 44.684 16.036 1.00 51.56 122 LYS A CA 1
ATOM 946 C C . LYS A 1 122 ? 27.184 43.500 16.993 1.00 51.56 122 LYS A C 1
ATOM 948 O O . LYS A 1 122 ? 27.072 43.681 18.201 1.00 51.56 122 LYS A O 1
ATOM 953 N N . ARG A 1 123 ? 27.479 42.293 16.490 1.00 51.75 123 ARG A N 1
ATOM 954 C CA . ARG A 1 123 ? 27.662 41.088 17.328 1.00 51.75 123 ARG A CA 1
ATOM 955 C C . ARG A 1 123 ? 29.117 40.712 17.608 1.00 51.75 123 ARG A C 1
ATOM 957 O O . ARG A 1 123 ? 29.350 39.880 18.475 1.00 51.75 123 ARG A O 1
ATOM 964 N N . GLN A 1 124 ? 30.089 41.341 16.949 1.00 51.69 124 GLN A N 1
ATOM 965 C CA . GLN A 1 124 ? 31.512 41.032 17.147 1.00 51.69 124 GLN A CA 1
ATOM 966 C C . GLN A 1 124 ? 32.188 41.877 18.249 1.00 51.69 124 GLN A C 1
ATOM 968 O O . GLN A 1 124 ? 33.394 41.784 18.440 1.00 51.69 124 GLN A O 1
ATOM 973 N N . GLY A 1 125 ? 31.420 42.685 18.991 1.00 48.16 125 GLY A N 1
ATOM 974 C CA . GLY A 1 125 ? 31.922 43.532 20.082 1.00 48.16 125 GLY A CA 1
ATOM 975 C C . GLY A 1 125 ? 31.570 43.075 21.504 1.00 48.16 125 GLY A C 1
ATOM 976 O O . GLY A 1 125 ? 31.953 43.758 22.443 1.00 48.16 125 GLY A O 1
ATOM 977 N N . SER A 1 126 ? 30.835 41.970 21.699 1.00 51.72 126 SER A N 1
ATOM 978 C CA . SER A 1 126 ? 30.336 41.564 23.032 1.00 51.72 126 SER A CA 1
ATOM 979 C C . SER A 1 126 ? 30.925 40.257 23.576 1.00 51.72 126 SER A C 1
ATOM 981 O O . SER A 1 126 ? 30.403 39.707 24.540 1.00 51.72 126 SER A O 1
ATOM 983 N N . SER A 1 127 ? 31.987 39.737 22.958 1.00 51.34 127 SER A N 1
ATOM 984 C CA . SER A 1 127 ? 32.724 38.549 23.425 1.00 51.34 127 SER A CA 1
ATOM 985 C C . SER A 1 127 ? 34.223 38.808 23.611 1.00 51.34 127 SER A C 1
ATOM 987 O O . SER A 1 127 ? 35.010 37.871 23.710 1.00 51.34 127 SER A O 1
ATOM 989 N N . PHE A 1 128 ? 34.619 40.080 23.681 1.00 57.88 128 PHE A N 1
ATOM 990 C CA . PHE A 1 128 ? 35.956 40.499 24.081 1.00 57.88 128 PHE A CA 1
ATOM 991 C C . PHE A 1 128 ? 35.794 41.518 25.217 1.00 57.88 128 PHE A C 1
ATOM 993 O O . PHE A 1 128 ? 35.161 42.546 24.991 1.00 57.88 128 PHE A O 1
ATOM 1000 N N . GLN A 1 129 ? 36.357 41.204 26.394 1.00 48.66 129 GLN A N 1
ATOM 1001 C CA . GLN A 1 129 ? 36.271 41.893 27.706 1.00 48.66 129 GLN A CA 1
ATOM 1002 C C . GLN A 1 129 ? 35.099 41.374 28.573 1.00 48.66 129 GLN A C 1
ATOM 1004 O O . GLN A 1 129 ? 33.940 41.588 28.227 1.00 48.66 129 GLN A O 1
ATOM 1009 N N . ALA A 1 130 ? 35.267 40.576 29.640 1.00 44.91 130 ALA A N 1
ATOM 1010 C CA . ALA A 1 130 ? 36.347 40.480 30.641 1.00 44.91 130 ALA A CA 1
ATOM 1011 C C . ALA A 1 130 ? 36.668 41.818 31.315 1.00 44.91 130 ALA A C 1
ATOM 1013 O O . ALA A 1 130 ? 37.114 42.735 30.596 1.00 44.91 130 ALA A O 1
#

Radius of gyration: 28.21 Å; chains: 1; bounding box: 60×59×58 Å

Foldseek 3Di:
DQAQLVVLVVVCVVVVVVLCVVLVVVLVVLVVQCPDPDPVSVVVSVVSNCVSVVVSCCCSPVVSVCCSVPNDDDCVPPVVVVCVVVVVVVVVVVVVVVVVVVVVVVVVVVVVVVVVVVVVVVPVPPPPDD

Secondary structure (DSSP, 8-state):
--SHHHHHHHHHHHHHHHHHHHHHHHHHHHHHHTTSS-HHHHHHHH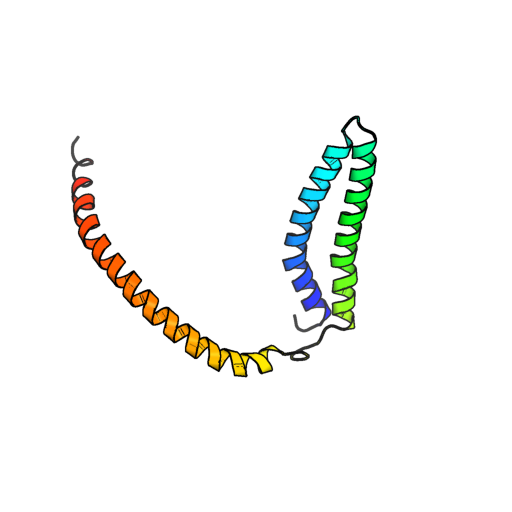HHHHHHHHHHHHHHHHHHHHHHHHPPPTTTT-HHHHHHHHHHHHHHHHHHHHHHHHHHHHHHHHHHHHHHHHHHTTSTTSSS--